Protein AF-A0A964YP89-F1 (afdb_monomer_lite)

Structure (mmCIF, N/CA/C/O backbone):
data_AF-A0A964YP89-F1
#
_entry.id   AF-A0A964YP89-F1
#
loop_
_atom_site.group_PDB
_atom_site.id
_atom_site.type_symbol
_atom_site.label_atom_id
_atom_site.label_alt_id
_atom_site.label_comp_id
_atom_site.label_asym_id
_atom_site.label_entity_id
_atom_site.label_seq_id
_atom_site.pdbx_PDB_ins_code
_atom_site.Cartn_x
_atom_site.Cartn_y
_atom_site.Cartn_z
_atom_site.occupancy
_atom_site.B_iso_or_equiv
_atom_site.auth_seq_id
_atom_site.auth_comp_id
_atom_site.auth_asym_id
_atom_site.auth_atom_id
_atom_site.pdbx_PDB_model_num
ATOM 1 N N . MET A 1 1 ? -27.502 11.536 8.614 1.00 42.97 1 MET A N 1
ATOM 2 C CA . MET A 1 1 ? -26.552 12.278 9.472 1.00 42.97 1 MET A CA 1
ATOM 3 C C . MET A 1 1 ? -25.268 11.453 9.542 1.00 42.97 1 MET A C 1
ATOM 5 O O . MET A 1 1 ? -25.291 10.397 10.160 1.00 42.97 1 MET A O 1
ATOM 9 N N . LEU A 1 2 ? -24.200 11.843 8.836 1.00 48.25 2 LEU A N 1
ATOM 10 C CA . LEU A 1 2 ? -22.896 11.179 8.959 1.00 48.25 2 LEU A CA 1
ATOM 11 C C . LEU A 1 2 ? -22.260 11.692 10.261 1.00 48.25 2 LEU A C 1
ATOM 13 O O . LEU A 1 2 ? -21.886 12.859 10.334 1.00 48.25 2 LEU A O 1
ATOM 17 N N . ARG A 1 3 ? -22.216 10.875 11.319 1.00 58.81 3 ARG A N 1
ATOM 18 C CA . ARG A 1 3 ? -21.391 11.197 12.496 1.00 58.81 3 ARG A CA 1
ATOM 19 C C . ARG A 1 3 ? -19.929 11.058 12.063 1.00 58.81 3 ARG A C 1
ATOM 21 O O . ARG A 1 3 ? -19.616 10.089 11.379 1.00 58.81 3 ARG A O 1
ATOM 28 N N . ALA A 1 4 ? -19.053 11.997 12.416 1.00 60.56 4 ALA A N 1
ATOM 29 C CA . ALA A 1 4 ? -17.613 11.769 12.299 1.00 60.56 4 ALA A CA 1
ATOM 30 C C . ALA A 1 4 ? -17.274 10.575 13.209 1.00 60.56 4 ALA A C 1
ATOM 32 O O . ALA A 1 4 ? -17.484 10.647 14.418 1.00 60.56 4 ALA A O 1
ATOM 33 N N . GLN A 1 5 ? -16.918 9.438 12.609 1.00 61.16 5 GLN A N 1
ATOM 34 C CA . GLN A 1 5 ? -16.786 8.157 13.303 1.00 61.16 5 GLN A CA 1
ATOM 35 C C . GLN A 1 5 ? -15.366 8.002 13.847 1.00 61.16 5 GLN A C 1
ATOM 37 O O . GLN A 1 5 ? -14.486 7.503 13.153 1.00 61.16 5 GLN A O 1
ATOM 42 N N . GLY A 1 6 ? -15.189 8.415 15.099 1.00 72.38 6 GLY A N 1
ATOM 43 C CA . GLY A 1 6 ? -14.106 7.958 15.956 1.00 72.38 6 GLY A CA 1
ATOM 44 C C . GLY A 1 6 ? -12.738 8.628 15.802 1.00 72.38 6 GLY A C 1
ATOM 45 O O . GLY A 1 6 ? -12.393 9.200 14.769 1.00 72.38 6 GLY A O 1
ATOM 46 N N . ASN A 1 7 ? -11.942 8.540 16.868 1.00 88.94 7 ASN A N 1
ATOM 47 C CA . ASN A 1 7 ? -10.541 8.949 16.893 1.00 88.94 7 ASN A CA 1
ATOM 48 C C . ASN A 1 7 ? -9.648 7.842 16.327 1.00 88.94 7 ASN A C 1
ATOM 50 O O . ASN A 1 7 ? -9.879 6.652 16.555 1.00 88.94 7 ASN A O 1
ATOM 54 N N . LEU A 1 8 ? -8.580 8.247 15.637 1.00 95.00 8 LEU A N 1
ATOM 55 C CA . LEU A 1 8 ? -7.529 7.334 15.205 1.00 95.00 8 LEU A CA 1
ATOM 56 C C . LEU A 1 8 ? -6.471 7.215 16.297 1.00 95.00 8 LEU A C 1
ATOM 58 O O . LEU A 1 8 ? -5.774 8.180 16.606 1.00 95.00 8 LEU A O 1
ATOM 62 N N . GLN A 1 9 ? -6.331 6.019 16.861 1.00 96.00 9 GLN A N 1
ATOM 63 C CA . GLN A 1 9 ? -5.249 5.702 17.787 1.00 96.00 9 GLN A CA 1
ATOM 64 C C . GLN A 1 9 ? -4.203 4.872 17.050 1.00 96.00 9 GLN A C 1
ATOM 66 O O . GLN A 1 9 ? -4.540 3.831 16.484 1.00 96.00 9 GLN A O 1
ATOM 71 N N . PHE A 1 10 ? -2.944 5.319 17.059 1.00 97.56 10 PHE A N 1
ATOM 72 C CA . PHE A 1 10 ? -1.828 4.539 16.520 1.00 97.56 10 PHE A CA 1
ATOM 73 C C . PHE A 1 10 ? -1.870 3.111 17.074 1.00 97.56 10 PHE A C 1
ATOM 75 O O . PHE A 1 10 ? -2.010 2.920 18.283 1.00 97.56 10 PHE A O 1
ATOM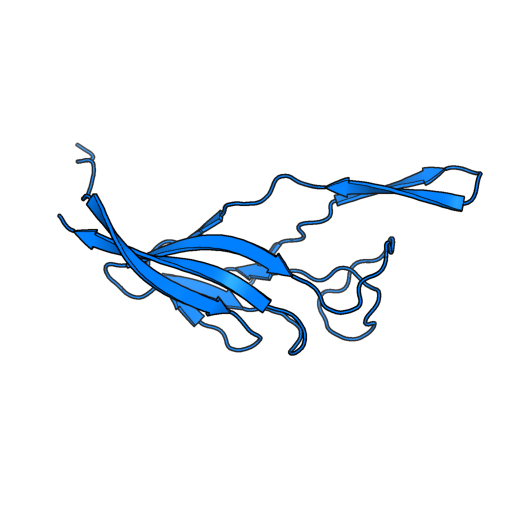 82 N N . ASN A 1 11 ? -1.766 2.125 16.186 1.00 98.31 11 ASN A N 1
ATOM 83 C CA . ASN A 1 11 ? -1.641 0.727 16.568 1.00 98.31 11 ASN A CA 1
ATOM 84 C C . ASN A 1 11 ? -0.204 0.248 16.349 1.00 98.31 11 ASN A C 1
ATOM 86 O O . ASN A 1 11 ? 0.481 -0.122 17.297 1.00 98.31 11 ASN A O 1
ATOM 90 N N . GLN A 1 12 ? 0.253 0.267 15.096 1.00 98.44 12 GLN A N 1
ATOM 91 C CA . GLN A 1 12 ? 1.561 -0.260 14.711 1.00 98.44 12 GLN A CA 1
ATOM 92 C C . GLN A 1 12 ? 1.991 0.230 13.325 1.00 98.44 12 GLN A C 1
ATOM 94 O O . GLN A 1 12 ? 1.205 0.817 12.580 1.00 98.44 12 GLN A O 1
ATOM 99 N N . ILE A 1 13 ? 3.240 -0.070 12.969 1.00 98.25 13 ILE A N 1
ATOM 100 C CA . ILE A 1 13 ? 3.735 0.004 11.592 1.00 98.25 13 ILE A CA 1
ATOM 101 C C . ILE A 1 13 ? 3.593 -1.376 10.948 1.00 98.25 13 ILE A C 1
ATOM 103 O O . ILE A 1 13 ? 3.944 -2.384 11.558 1.00 98.25 13 ILE A O 1
ATOM 107 N N . VAL A 1 14 ? 3.099 -1.416 9.714 1.00 98.06 14 VAL A N 1
ATOM 108 C CA . VAL A 1 14 ? 2.950 -2.629 8.910 1.00 98.06 14 VAL A CA 1
ATOM 109 C C . VAL A 1 14 ? 3.833 -2.515 7.672 1.00 98.06 14 VAL A C 1
ATOM 111 O O . VAL A 1 14 ? 3.749 -1.542 6.920 1.00 98.06 14 VAL A O 1
ATOM 114 N N . THR A 1 15 ? 4.660 -3.534 7.442 1.00 97.50 15 THR A N 1
ATOM 115 C CA . THR A 1 15 ? 5.430 -3.678 6.203 1.00 97.50 15 THR A CA 1
ATOM 116 C C . THR A 1 15 ? 4.641 -4.540 5.231 1.00 97.50 15 THR A C 1
ATOM 118 O O . THR A 1 15 ? 4.439 -5.731 5.466 1.00 97.50 15 THR A O 1
ATOM 121 N N . VAL A 1 16 ? 4.211 -3.947 4.123 1.00 97.50 16 VAL A N 1
ATOM 122 C CA . VAL A 1 16 ? 3.533 -4.674 3.050 1.00 97.50 16 VAL A CA 1
ATOM 123 C C . VAL A 1 16 ? 4.572 -5.223 2.078 1.00 97.50 16 VAL A C 1
ATOM 125 O O . VAL A 1 16 ? 5.432 -4.479 1.610 1.00 97.50 16 VAL A O 1
ATOM 128 N N . ASN A 1 17 ? 4.459 -6.509 1.752 1.00 96.00 17 ASN A N 1
ATOM 129 C CA . ASN A 1 17 ? 5.272 -7.203 0.753 1.00 96.00 17 ASN A CA 1
ATOM 130 C C . ASN A 1 17 ? 4.363 -7.871 -0.297 1.00 96.00 17 ASN A C 1
ATOM 132 O O . ASN A 1 17 ? 3.230 -7.437 -0.508 1.00 96.00 17 ASN A O 1
ATOM 136 N N . THR A 1 18 ? 4.842 -8.915 -0.974 1.00 95.81 18 THR A N 1
ATOM 137 C CA . THR A 1 18 ? 4.091 -9.615 -2.028 1.00 95.81 18 THR A CA 1
ATOM 138 C C . THR A 1 18 ? 2.860 -10.367 -1.529 1.00 95.81 18 THR A C 1
ATOM 140 O O . THR A 1 18 ? 1.972 -10.686 -2.322 1.00 95.81 18 THR A O 1
ATOM 143 N N . THR A 1 19 ? 2.781 -10.645 -0.227 1.00 97.06 19 THR A N 1
ATOM 144 C CA . THR A 1 19 ? 1.607 -11.260 0.392 1.00 97.06 19 THR A CA 1
ATOM 145 C C . THR A 1 19 ? 0.468 -10.250 0.436 1.00 97.06 19 THR A C 1
ATOM 147 O O . THR A 1 19 ? 0.628 -9.154 0.967 1.00 97.06 19 THR A O 1
ATOM 150 N N . SER A 1 20 ? -0.697 -10.629 -0.094 1.00 97.06 20 SER A N 1
ATOM 151 C CA . SER A 1 20 ? -1.899 -9.794 -0.031 1.00 97.06 20 SER A CA 1
ATOM 152 C C . SER A 1 20 ? -2.378 -9.653 1.405 1.00 97.06 20 SER A C 1
ATOM 154 O O . SER A 1 20 ? -2.897 -10.604 1.987 1.00 97.06 20 SER A O 1
ATOM 156 N N . LEU A 1 21 ? -2.220 -8.457 1.964 1.00 98.31 21 LEU A N 1
ATOM 157 C CA . LEU A 1 21 ? -2.746 -8.112 3.276 1.00 98.31 21 LEU A CA 1
ATOM 158 C C . LEU A 1 21 ? -4.095 -7.419 3.119 1.00 98.31 21 LEU A C 1
ATOM 160 O O . LEU A 1 21 ? -4.321 -6.710 2.143 1.00 98.31 21 LEU A O 1
ATOM 164 N N . THR A 1 22 ? -4.990 -7.634 4.080 1.00 98.56 22 THR A N 1
ATOM 165 C CA . THR A 1 22 ? -6.307 -6.988 4.127 1.00 98.56 22 THR A CA 1
ATOM 166 C C . THR A 1 22 ? -6.366 -6.093 5.354 1.00 98.56 22 THR A C 1
ATOM 168 O O . THR A 1 22 ? -5.997 -6.542 6.440 1.00 98.56 22 THR A O 1
ATOM 171 N N . VAL A 1 23 ? -6.852 -4.861 5.202 1.00 98.50 23 VAL A N 1
ATOM 172 C CA . VAL A 1 23 ? -7.079 -3.958 6.337 1.00 98.50 23 VAL A CA 1
ATOM 173 C C . VAL A 1 23 ? -8.130 -4.591 7.263 1.00 98.50 23 VAL A C 1
ATOM 175 O O . VAL A 1 23 ? -9.263 -4.816 6.815 1.00 98.50 23 VAL A O 1
ATOM 178 N N . PRO A 1 24 ? -7.805 -4.894 8.536 1.00 98.19 24 PRO A N 1
ATOM 179 C CA . PRO A 1 24 ? -8.743 -5.568 9.429 1.00 98.19 24 PRO A CA 1
ATOM 180 C C . PRO A 1 24 ? -9.972 -4.711 9.766 1.00 98.19 24 PRO A C 1
ATOM 182 O O . PRO A 1 24 ? -9.946 -3.480 9.700 1.00 98.19 24 PRO A O 1
ATOM 185 N N . ALA A 1 25 ? -11.060 -5.361 10.189 1.00 96.38 25 ALA A N 1
ATOM 186 C CA . ALA A 1 25 ? -12.232 -4.659 10.708 1.00 96.38 25 ALA A CA 1
ATOM 187 C C . ALA A 1 25 ? -11.861 -3.776 11.917 1.00 96.38 25 ALA A C 1
ATOM 189 O O . ALA A 1 25 ? -11.068 -4.174 12.769 1.00 96.38 25 ALA A O 1
ATOM 190 N N . GLY A 1 26 ? -12.432 -2.569 11.986 1.00 94.88 26 GLY A N 1
ATOM 191 C CA . GLY A 1 26 ? -12.121 -1.593 13.041 1.00 94.88 26 GLY A CA 1
ATOM 192 C C . GLY A 1 26 ? -10.747 -0.922 12.909 1.00 94.88 26 GLY A C 1
ATOM 193 O O . GLY A 1 26 ? -10.326 -0.219 13.829 1.00 94.88 26 GLY A O 1
ATOM 194 N N . LYS A 1 27 ? -10.047 -1.123 11.784 1.00 97.12 27 LYS A N 1
ATOM 195 C CA . LYS A 1 27 ? -8.767 -0.478 11.479 1.00 97.12 27 LYS A CA 1
ATOM 196 C C . LYS A 1 27 ? -8.867 0.410 10.244 1.00 97.12 27 LYS A C 1
ATOM 198 O O . LYS A 1 27 ? -9.728 0.229 9.382 1.00 97.12 27 LYS A O 1
ATOM 203 N N . VAL A 1 28 ? -7.932 1.347 10.155 1.00 97.31 28 VAL A N 1
ATOM 204 C CA . VAL A 1 28 ? -7.634 2.116 8.944 1.00 97.31 28 VAL A CA 1
ATOM 205 C C . VAL A 1 28 ? -6.123 2.166 8.767 1.00 97.31 28 VAL A C 1
ATOM 207 O O . VAL A 1 28 ? -5.378 2.241 9.747 1.00 97.31 28 VAL A O 1
ATOM 210 N N . TRP A 1 29 ? -5.664 2.088 7.526 1.00 98.44 29 TRP A N 1
ATOM 211 C CA . TRP A 1 29 ? -4.247 2.110 7.181 1.00 98.44 29 TRP A CA 1
ATOM 212 C C . TRP A 1 29 ? -3.912 3.393 6.430 1.00 98.44 29 TRP A C 1
ATOM 214 O O . TRP A 1 29 ? -4.644 3.797 5.528 1.00 98.44 29 TRP A O 1
ATOM 224 N N . LYS A 1 30 ? -2.788 4.015 6.778 1.00 97.75 30 LYS A N 1
ATOM 225 C CA . LYS A 1 30 ? -2.185 5.116 6.027 1.00 97.75 30 LYS A CA 1
ATOM 226 C C . LYS A 1 30 ? -0.896 4.617 5.391 1.00 97.75 30 LYS A C 1
ATOM 228 O O . LYS A 1 30 ? 0.067 4.324 6.093 1.00 97.75 30 LYS A O 1
ATOM 233 N N . VAL A 1 31 ? -0.887 4.492 4.073 1.00 97.12 31 VAL A N 1
ATOM 234 C CA . VAL A 1 31 ? 0.303 4.136 3.299 1.00 97.12 31 VAL A CA 1
ATOM 235 C C . VAL A 1 31 ? 1.167 5.385 3.182 1.00 97.12 31 VAL A C 1
ATOM 237 O O . VAL A 1 31 ? 0.751 6.365 2.566 1.00 97.12 31 VAL A O 1
ATOM 240 N N . GLU A 1 32 ? 2.346 5.360 3.797 1.00 95.44 32 GLU A N 1
ATOM 241 C CA . GLU A 1 32 ? 3.276 6.497 3.830 1.00 95.44 32 GLU A CA 1
ATOM 242 C C . GLU A 1 32 ? 4.251 6.459 2.660 1.00 95.44 32 GLU A C 1
ATOM 244 O O . GLU A 1 32 ? 4.577 7.488 2.073 1.00 95.44 32 GLU A O 1
ATOM 249 N N . SER A 1 33 ? 4.731 5.265 2.319 1.00 92.69 33 SER A N 1
ATOM 250 C CA . SER A 1 33 ? 5.752 5.101 1.296 1.00 92.69 33 SER A CA 1
ATOM 251 C C . SER A 1 33 ? 5.618 3.778 0.565 1.00 92.69 33 SER A C 1
ATOM 253 O O . SER A 1 33 ? 5.165 2.778 1.121 1.00 92.69 33 SER A O 1
ATOM 255 N N . TYR A 1 34 ? 6.057 3.779 -0.689 1.00 92.19 34 TYR A N 1
ATOM 256 C CA . TYR A 1 34 ? 6.295 2.583 -1.479 1.00 92.19 34 TYR A CA 1
ATOM 257 C C . TYR A 1 34 ? 7.716 2.663 -2.026 1.00 92.19 34 TYR A C 1
ATOM 259 O O . TYR A 1 34 ? 8.072 3.623 -2.709 1.00 92.19 34 TYR A O 1
ATOM 267 N N . LEU A 1 35 ? 8.541 1.686 -1.659 1.00 90.12 35 LEU A N 1
ATOM 268 C CA . LEU A 1 35 ? 9.948 1.636 -2.009 1.00 90.12 35 LEU A CA 1
ATOM 269 C C . LEU A 1 35 ? 10.192 0.478 -2.960 1.00 90.12 35 LEU A C 1
ATOM 271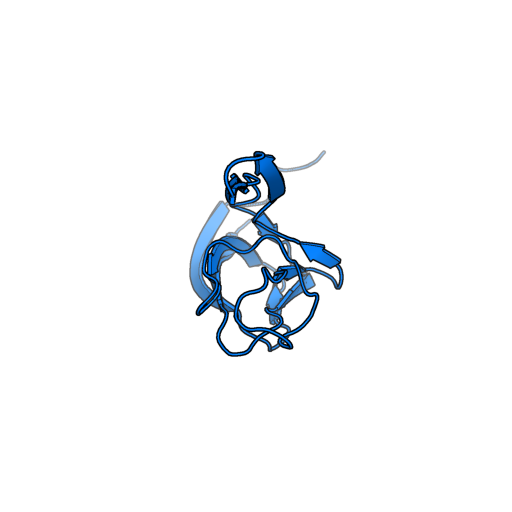 O O . LEU A 1 35 ? 9.823 -0.670 -2.699 1.00 90.12 35 LEU A O 1
ATOM 275 N N . GLN A 1 36 ? 10.869 0.811 -4.049 1.00 88.50 36 GLN A N 1
ATOM 276 C CA . GLN A 1 36 ? 11.284 -0.137 -5.058 1.00 88.50 36 GLN A CA 1
ATOM 277 C C . GLN A 1 36 ? 12.785 -0.375 -4.948 1.00 88.50 36 GLN A C 1
ATOM 279 O O . GLN A 1 36 ? 13.572 0.570 -5.003 1.00 88.50 36 GLN A O 1
ATOM 284 N N . SER A 1 37 ? 13.200 -1.631 -4.812 1.00 85.94 37 SER A N 1
ATOM 285 C CA . SER A 1 37 ? 14.628 -1.958 -4.811 1.00 85.94 37 SER A CA 1
ATOM 286 C C . SER A 1 37 ? 15.199 -1.905 -6.233 1.00 85.94 37 SER A C 1
ATOM 288 O O . SER A 1 37 ? 14.557 -2.381 -7.171 1.00 85.94 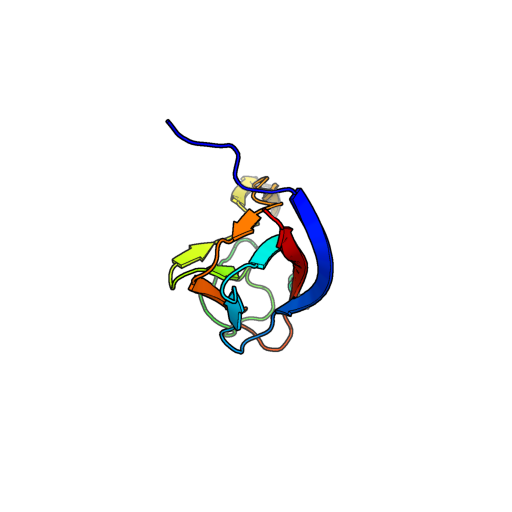37 SER A O 1
ATOM 290 N N . GLN A 1 38 ? 16.408 -1.351 -6.387 1.00 74.62 38 GLN A N 1
ATOM 291 C CA . GLN A 1 38 ? 17.206 -1.333 -7.630 1.00 74.62 38 GLN A CA 1
ATOM 292 C C . GLN A 1 38 ? 16.628 -0.555 -8.823 1.00 74.62 38 GLN A C 1
ATOM 294 O O . GLN A 1 38 ? 17.243 -0.551 -9.886 1.00 74.62 38 GLN A O 1
ATOM 299 N N . VAL A 1 39 ? 15.503 0.144 -8.668 1.00 68.06 39 VAL A N 1
ATOM 300 C CA . VAL A 1 39 ? 14.971 0.985 -9.747 1.00 68.06 39 VAL A CA 1
ATOM 301 C C . VAL A 1 39 ? 15.797 2.269 -9.827 1.00 68.06 39 VAL A C 1
ATOM 303 O O . VAL A 1 39 ? 15.607 3.197 -9.041 1.00 68.06 39 VAL A O 1
ATOM 306 N N . ALA A 1 40 ? 16.760 2.294 -10.752 1.00 63.50 40 ALA A N 1
ATOM 307 C CA . ALA A 1 40 ? 17.369 3.530 -11.240 1.00 63.50 40 ALA A CA 1
ATOM 308 C C . ALA A 1 40 ? 16.341 4.313 -12.082 1.00 63.50 40 ALA A C 1
ATOM 310 O O . ALA A 1 40 ? 15.314 3.756 -12.453 1.00 63.50 40 ALA A O 1
ATOM 311 N N . PHE A 1 41 ? 16.595 5.594 -12.375 1.00 62.28 41 PHE A N 1
ATOM 312 C CA . PHE A 1 41 ? 15.723 6.433 -13.214 1.00 62.28 41 PHE A CA 1
ATOM 313 C C . PHE A 1 41 ? 15.474 5.788 -14.598 1.00 62.28 41 PHE A C 1
ATOM 315 O O . PHE A 1 41 ? 16.250 6.000 -15.531 1.00 62.28 41 PHE A O 1
ATOM 322 N N . ASP A 1 42 ? 14.400 5.006 -14.727 1.00 67.00 42 ASP A N 1
ATOM 32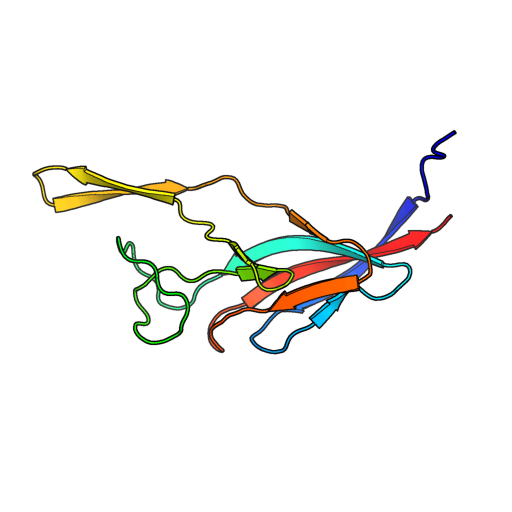3 C CA . ASP A 1 42 ? 14.008 4.264 -15.929 1.00 67.00 42 ASP A CA 1
ATOM 324 C C . ASP A 1 42 ? 12.630 4.746 -16.408 1.00 67.00 42 ASP A C 1
ATOM 326 O O . ASP A 1 42 ? 11.762 5.099 -15.615 1.00 67.00 42 ASP A O 1
ATOM 330 N N . VAL A 1 43 ? 12.437 4.760 -17.726 1.00 68.75 43 VAL A N 1
ATOM 331 C CA . VAL A 1 43 ? 11.218 5.221 -18.414 1.00 68.75 43 VAL A CA 1
ATOM 332 C C . VAL A 1 43 ? 10.109 4.187 -18.492 1.00 68.75 43 VAL A C 1
ATOM 334 O O . VAL A 1 43 ? 9.005 4.500 -18.935 1.00 68.75 43 VAL A O 1
ATOM 337 N N . ASN A 1 44 ? 10.389 2.954 -18.090 1.00 77.12 44 ASN A N 1
ATOM 338 C CA . ASN A 1 44 ? 9.496 1.836 -18.319 1.00 77.12 44 ASN A CA 1
ATOM 339 C C . ASN A 1 44 ? 8.756 1.411 -17.050 1.00 77.12 44 ASN A C 1
ATOM 341 O O . ASN A 1 44 ? 9.295 1.406 -15.941 1.00 77.12 44 ASN A O 1
ATOM 345 N N . TYR A 1 45 ? 7.523 0.953 -17.251 1.00 80.81 45 TYR A N 1
ATOM 346 C CA . TYR A 1 45 ? 6.694 0.347 -16.219 1.00 80.81 45 TYR A CA 1
ATOM 347 C C . TYR A 1 45 ? 6.520 -1.141 -16.485 1.00 80.81 45 TYR A C 1
ATOM 349 O O . TYR A 1 45 ? 6.409 -1.585 -17.626 1.00 80.81 45 TYR A O 1
ATOM 357 N N . SER A 1 46 ? 6.418 -1.923 -15.418 1.00 83.69 46 SER A N 1
ATOM 358 C CA . SER A 1 46 ? 5.987 -3.314 -15.493 1.00 83.69 46 SER A CA 1
ATOM 359 C C . SER A 1 46 ? 4.944 -3.604 -14.431 1.00 83.69 46 SER A C 1
ATOM 361 O O . SER A 1 46 ? 4.991 -3.072 -13.329 1.00 83.69 46 SER A O 1
ATOM 363 N N . ALA A 1 47 ? 3.994 -4.477 -14.749 1.00 83.88 47 ALA A N 1
ATOM 364 C CA . ALA A 1 47 ? 3.058 -5.032 -13.773 1.00 83.88 47 ALA A CA 1
ATOM 365 C C . ALA A 1 47 ? 3.652 -6.244 -13.017 1.00 83.88 47 ALA A C 1
ATOM 367 O O . ALA A 1 47 ? 2.910 -7.013 -12.413 1.00 83.88 47 ALA A O 1
ATOM 368 N N . GLY A 1 48 ? 4.972 -6.452 -13.098 1.00 83.31 48 GLY A N 1
ATOM 369 C CA . GLY A 1 48 ? 5.671 -7.681 -12.713 1.00 83.31 48 GLY A CA 1
ATOM 370 C C . GLY A 1 48 ? 7.111 -7.424 -12.261 1.00 83.31 48 GLY A C 1
ATOM 371 O O . GLY A 1 48 ? 7.543 -6.284 -12.145 1.00 83.31 48 GLY A O 1
ATOM 372 N N . CYS A 1 49 ? 7.869 -8.501 -12.049 1.00 84.31 49 CYS A N 1
ATOM 373 C CA . CYS A 1 49 ? 9.278 -8.456 -11.617 1.00 84.31 49 CYS A CA 1
ATOM 374 C C . CYS A 1 49 ? 10.247 -8.871 -12.722 1.00 84.31 49 CYS A C 1
ATOM 376 O O . CYS A 1 49 ? 11.266 -9.498 -12.456 1.00 84.31 49 CYS A O 1
ATOM 378 N N . ILE A 1 50 ? 9.889 -8.594 -13.976 1.00 80.31 50 ILE A N 1
ATOM 379 C CA . ILE A 1 50 ? 10.627 -9.099 -15.140 1.00 80.31 50 ILE A CA 1
ATOM 380 C C . ILE A 1 50 ? 11.957 -8.351 -15.298 1.00 80.31 50 ILE A C 1
ATOM 382 O O . ILE A 1 50 ? 12.967 -8.954 -15.646 1.00 80.31 50 ILE A O 1
ATOM 386 N N . ASN A 1 51 ? 11.965 -7.048 -15.006 1.00 79.56 51 ASN A N 1
ATOM 387 C CA . ASN A 1 51 ? 13.154 -6.207 -15.053 1.00 79.56 51 ASN A CA 1
ATOM 388 C C . ASN A 1 51 ? 13.245 -5.372 -13.770 1.00 79.56 51 ASN A C 1
ATOM 390 O O . ASN A 1 51 ? 12.317 -4.633 -13.434 1.00 79.56 51 ASN A O 1
ATOM 394 N N . ALA A 1 52 ? 14.369 -5.492 -13.060 1.00 76.19 52 ALA A N 1
ATOM 395 C CA . ALA A 1 52 ? 14.606 -4.777 -11.810 1.00 76.19 52 ALA A CA 1
ATOM 396 C C . ALA A 1 52 ? 14.645 -3.251 -11.990 1.00 76.19 52 ALA A C 1
ATOM 398 O O . ALA A 1 52 ? 14.337 -2.542 -11.034 1.00 76.19 52 ALA A O 1
ATOM 399 N N . ASN A 1 53 ? 14.943 -2.768 -13.201 1.00 79.62 53 ASN A N 1
ATOM 400 C CA . ASN A 1 53 ? 15.022 -1.345 -13.518 1.00 79.62 53 ASN A CA 1
ATOM 401 C C . ASN A 1 53 ? 13.655 -0.706 -13.779 1.00 79.62 53 ASN A C 1
ATOM 403 O O . ASN A 1 53 ? 13.556 0.508 -13.748 1.00 79.62 53 ASN A O 1
ATOM 407 N N . TYR A 1 54 ? 12.591 -1.475 -14.027 1.00 83.12 54 TYR A N 1
ATOM 408 C CA . TYR A 1 54 ? 11.296 -0.881 -14.372 1.00 83.12 54 TYR A CA 1
ATOM 409 C C . TYR A 1 54 ? 10.539 -0.449 -13.119 1.00 83.12 54 TYR A C 1
ATOM 411 O O . TYR A 1 54 ? 10.549 -1.144 -12.099 1.00 83.12 54 TYR A O 1
ATOM 419 N N . HIS A 1 55 ? 9.810 0.662 -13.216 1.00 85.12 55 HIS A N 1
ATOM 420 C CA . HIS A 1 55 ? 8.856 1.070 -12.194 1.00 85.12 55 HIS A CA 1
ATOM 421 C C . HIS A 1 55 ? 7.715 0.048 -12.093 1.00 85.12 55 HIS A C 1
ATOM 423 O O . HIS A 1 55 ? 7.261 -0.532 -13.082 1.00 85.12 55 HIS A O 1
ATOM 429 N N . ARG A 1 56 ? 7.254 -0.204 -10.873 1.00 88.50 56 ARG A N 1
ATOM 430 C CA . ARG A 1 56 ? 6.325 -1.281 -10.520 1.00 88.50 56 ARG A CA 1
ATOM 431 C C . ARG A 1 56 ? 5.183 -0.682 -9.713 1.00 88.50 56 ARG A C 1
ATOM 433 O O . ARG A 1 56 ? 5.379 0.354 -9.078 1.00 88.50 56 ARG A O 1
ATOM 440 N N . PRO A 1 57 ? 3.984 -1.271 -9.763 1.00 90.69 57 PRO A N 1
ATOM 441 C CA . PRO A 1 57 ? 2.862 -0.730 -9.034 1.00 90.69 57 PRO A CA 1
ATOM 442 C C . PRO A 1 57 ? 2.834 -1.252 -7.598 1.00 90.69 57 PRO A C 1
ATOM 444 O O . PRO A 1 57 ? 3.229 -2.387 -7.315 1.00 90.69 57 PRO A O 1
ATOM 447 N N . LEU A 1 58 ? 2.239 -0.460 -6.713 1.00 93.56 58 LEU A N 1
ATOM 448 C CA . LEU A 1 58 ? 1.570 -1.008 -5.538 1.00 93.56 58 LEU A CA 1
ATOM 449 C C . LEU A 1 58 ? 0.188 -1.487 -5.983 1.00 93.56 58 LEU A C 1
ATOM 451 O O . LEU A 1 58 ? -0.531 -0.756 -6.671 1.00 93.56 58 LEU A O 1
ATOM 455 N N . VAL A 1 59 ? -0.185 -2.707 -5.613 1.00 95.75 59 VAL A N 1
ATOM 456 C CA . VAL A 1 59 ? -1.491 -3.260 -5.972 1.00 95.75 59 VAL A CA 1
ATOM 457 C C . VAL A 1 59 ? -2.441 -3.030 -4.814 1.00 95.75 59 VAL A C 1
ATOM 459 O O . VAL A 1 59 ? -2.200 -3.542 -3.722 1.00 95.75 59 VAL A O 1
ATOM 462 N N . ILE A 1 60 ? -3.519 -2.285 -5.058 1.00 96.62 60 ILE A N 1
ATOM 463 C CA . ILE A 1 60 ? -4.585 -2.040 -4.082 1.00 96.62 60 ILE A CA 1
ATOM 464 C C . ILE A 1 60 ? -5.907 -2.490 -4.702 1.00 96.62 60 I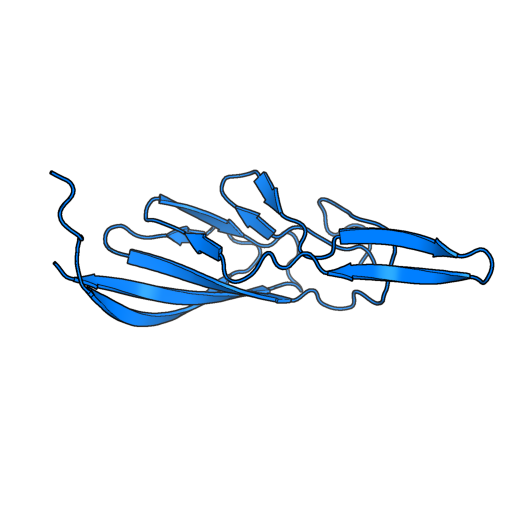LE A C 1
ATOM 466 O O . ILE A 1 60 ? -6.274 -2.020 -5.779 1.00 96.62 60 ILE A O 1
ATOM 470 N N . ASN A 1 61 ? -6.623 -3.408 -4.047 1.00 97.19 61 ASN A N 1
ATOM 471 C CA . ASN A 1 61 ? -7.892 -3.970 -4.536 1.00 97.19 61 ASN A CA 1
ATOM 472 C C . ASN A 1 61 ? -7.815 -4.455 -5.999 1.00 97.19 61 ASN A C 1
ATOM 474 O O . ASN A 1 61 ? -8.691 -4.161 -6.809 1.00 97.19 61 ASN A O 1
ATOM 478 N N . ASN A 1 62 ? -6.733 -5.161 -6.345 1.00 95.06 62 ASN A N 1
ATOM 479 C CA . ASN A 1 62 ? -6.404 -5.636 -7.698 1.00 95.06 62 ASN A CA 1
ATOM 480 C C . ASN A 1 62 ? -6.174 -4.550 -8.768 1.00 95.06 62 ASN A C 1
ATOM 482 O O . ASN A 1 62 ? -6.013 -4.887 -9.939 1.00 95.06 62 ASN A O 1
ATOM 486 N N . ASN A 1 63 ? -6.091 -3.273 -8.389 1.00 94.00 63 ASN A N 1
ATOM 487 C CA . ASN A 1 63 ? -5.716 -2.185 -9.289 1.00 94.00 63 ASN A CA 1
ATOM 488 C C . ASN A 1 63 ? -4.241 -1.812 -9.109 1.00 94.00 63 ASN A C 1
ATOM 490 O O . ASN A 1 63 ? -3.726 -1.797 -7.989 1.00 94.00 63 ASN A O 1
ATOM 494 N N . ASN A 1 64 ? -3.575 -1.485 -10.216 1.00 92.19 64 ASN A N 1
ATOM 495 C CA . ASN A 1 64 ? -2.171 -1.083 -10.235 1.00 92.19 64 ASN A CA 1
ATOM 496 C C . ASN A 1 64 ? -2.041 0.434 -10.052 1.00 92.19 64 ASN A C 1
ATOM 498 O O . ASN A 1 64 ? -2.529 1.195 -10.886 1.00 92.19 64 ASN A O 1
ATOM 502 N N . TYR A 1 65 ? -1.330 0.862 -9.008 1.00 90.12 65 TYR A N 1
ATOM 503 C CA . TYR A 1 65 ? -1.008 2.267 -8.758 1.00 90.12 65 TYR A CA 1
ATOM 504 C C . TYR A 1 65 ? 0.490 2.506 -8.929 1.00 90.12 65 TYR A C 1
ATOM 506 O O . TYR A 1 65 ? 1.305 1.922 -8.214 1.00 90.12 65 TYR A O 1
ATOM 514 N N . TYR A 1 66 ? 0.848 3.376 -9.871 1.00 86.25 66 TYR A N 1
ATOM 515 C CA . TYR A 1 66 ? 2.227 3.774 -10.142 1.00 86.25 66 TYR A CA 1
ATO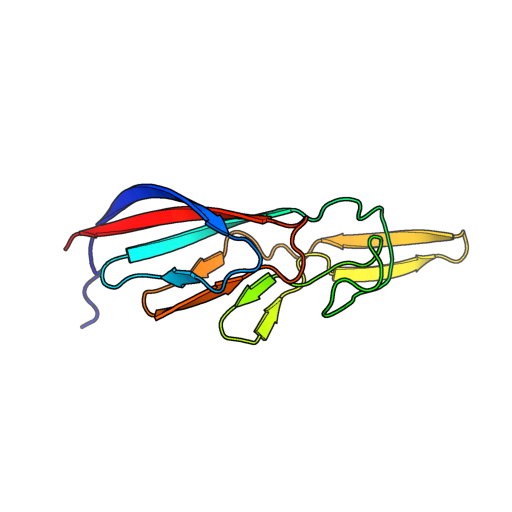M 516 C C . TYR A 1 66 ? 2.502 5.140 -9.505 1.00 86.25 66 TYR A C 1
ATOM 518 O O . TYR A 1 66 ? 1.774 6.096 -9.750 1.00 86.25 66 TYR A O 1
ATOM 526 N N . PHE A 1 67 ? 3.553 5.223 -8.687 1.00 79.88 67 PHE A N 1
ATOM 527 C CA . PHE A 1 67 ? 3.903 6.432 -7.915 1.00 79.88 67 PHE A CA 1
ATOM 528 C C . PHE A 1 67 ? 4.918 7.331 -8.634 1.00 79.88 67 PHE A C 1
ATOM 530 O O . PHE A 1 67 ? 5.216 8.441 -8.199 1.00 79.88 67 PHE A O 1
ATOM 537 N N . PHE A 1 68 ? 5.420 6.854 -9.768 1.00 73.50 68 PHE A N 1
ATOM 538 C CA . PHE A 1 68 ? 6.255 7.588 -10.703 1.00 73.50 68 PHE A CA 1
ATOM 539 C C . PHE A 1 68 ? 5.403 7.805 -11.948 1.00 73.50 68 PHE A C 1
ATOM 541 O O . PHE A 1 68 ? 4.764 6.867 -12.421 1.00 73.50 68 PHE A O 1
ATOM 548 N N . GLY A 1 69 ? 5.321 9.035 -12.434 1.00 64.06 69 GLY A N 1
ATOM 549 C CA . GLY A 1 69 ? 4.507 9.439 -13.576 1.00 64.06 69 GLY A CA 1
ATOM 550 C C . GLY A 1 69 ? 5.310 9.558 -14.870 1.00 64.06 69 GLY A C 1
ATOM 551 O O . GLY A 1 69 ? 6.532 9.418 -14.884 1.00 64.06 69 GLY A O 1
ATOM 552 N N . ASN A 1 70 ? 4.582 9.836 -15.955 1.00 56.28 70 ASN A N 1
ATOM 553 C CA . ASN A 1 70 ? 5.099 9.852 -17.323 1.00 56.28 70 ASN A CA 1
ATOM 554 C C . ASN A 1 70 ? 6.381 10.669 -17.478 1.00 56.28 70 ASN A C 1
ATOM 556 O O . ASN A 1 70 ? 6.494 11.793 -16.983 1.00 56.28 70 ASN A O 1
ATOM 560 N N . MET A 1 71 ? 7.311 10.108 -18.244 1.00 60.50 71 MET A N 1
ATOM 561 C CA . MET A 1 71 ? 8.575 10.751 -18.543 1.00 60.50 71 MET A CA 1
ATOM 562 C C . MET A 1 71 ? 8.528 11.507 -19.861 1.00 60.50 71 MET A C 1
ATOM 564 O O . MET A 1 71 ? 8.142 10.944 -20.882 1.00 60.50 71 MET A O 1
ATOM 568 N N . ALA A 1 72 ? 8.954 12.771 -19.856 1.00 57.50 72 ALA A N 1
ATOM 569 C CA . ALA A 1 72 ? 9.284 13.464 -21.096 1.00 57.50 72 ALA A CA 1
ATOM 570 C C . ALA A 1 72 ? 10.724 13.103 -21.479 1.00 57.50 72 ALA A C 1
ATOM 572 O O . ALA A 1 72 ? 11.647 13.288 -20.681 1.00 57.50 72 ALA A O 1
ATOM 573 N N . THR A 1 73 ? 10.923 12.586 -22.690 1.00 57.66 73 THR A N 1
ATOM 574 C CA . THR A 1 73 ? 12.254 12.391 -23.268 1.00 57.66 73 THR A CA 1
ATOM 575 C C . THR A 1 73 ? 12.690 13.686 -23.942 1.00 57.66 73 THR A C 1
ATOM 577 O O . THR A 1 73 ? 12.060 14.155 -24.891 1.00 57.66 73 THR A O 1
ATOM 580 N N . ALA A 1 74 ? 13.768 14.300 -23.451 1.00 59.75 74 ALA A N 1
ATOM 581 C CA . ALA A 1 74 ? 14.421 15.370 -24.196 1.00 59.75 74 ALA A CA 1
ATOM 582 C C . ALA A 1 74 ? 15.396 14.777 -25.216 1.00 59.75 74 ALA A C 1
ATOM 584 O O . ALA A 1 74 ? 16.004 13.730 -24.993 1.00 59.75 74 ALA A O 1
ATOM 585 N N . ASN A 1 75 ? 15.604 15.498 -26.318 1.00 63.81 75 ASN A N 1
ATOM 586 C CA . ASN A 1 75 ? 16.478 15.100 -27.428 1.00 63.81 75 ASN A CA 1
ATOM 587 C C . ASN A 1 75 ? 17.966 14.908 -27.032 1.00 63.81 75 ASN A C 1
ATOM 589 O O . ASN A 1 75 ? 18.779 14.514 -27.858 1.00 63.81 75 ASN A O 1
ATOM 593 N N . SER A 1 76 ? 18.332 15.201 -25.779 1.00 64.12 76 SER A N 1
ATOM 594 C CA . SER A 1 76 ? 19.677 15.085 -25.203 1.00 64.12 76 SER A CA 1
ATOM 595 C C . SER A 1 76 ? 19.892 13.837 -24.329 1.00 64.12 76 SER A C 1
ATOM 597 O O . SER A 1 76 ? 20.897 13.759 -23.628 1.00 64.12 76 SER A O 1
ATOM 599 N N . GLY A 1 77 ? 18.967 12.867 -24.325 1.00 60.97 77 GLY A N 1
ATOM 600 C CA . GLY A 1 77 ? 19.067 11.669 -23.474 1.00 60.97 77 GLY A CA 1
ATOM 601 C C . GLY A 1 77 ? 18.747 11.926 -21.995 1.00 60.97 77 GLY A C 1
ATOM 602 O O . GLY A 1 77 ? 18.916 11.038 -21.161 1.00 60.97 77 GLY A O 1
ATOM 603 N N . ALA A 1 78 ? 18.272 13.131 -21.663 1.00 60.47 78 ALA A N 1
ATOM 604 C CA . ALA A 1 78 ? 17.756 13.456 -20.343 1.00 60.47 78 ALA A CA 1
ATOM 605 C C . ALA A 1 78 ? 16.324 12.922 -20.181 1.00 60.47 78 ALA A C 1
ATOM 607 O O . ALA A 1 78 ? 15.441 13.154 -21.012 1.00 60.47 78 ALA A O 1
ATOM 608 N N . ASN A 1 79 ? 16.131 12.213 -19.077 1.00 60.94 79 ASN A N 1
ATOM 609 C CA . ASN A 1 79 ? 14.937 11.476 -18.705 1.00 60.94 79 ASN A CA 1
ATOM 610 C C . ASN A 1 79 ? 14.242 12.231 -17.560 1.00 60.94 79 ASN A C 1
ATOM 612 O O . ASN A 1 79 ? 14.748 12.240 -16.439 1.00 60.94 79 ASN A O 1
ATOM 616 N N . TYR A 1 80 ? 13.111 12.891 -17.826 1.00 58.72 80 TYR A N 1
ATOM 617 C CA . TYR A 1 80 ? 12.394 13.672 -16.809 1.00 58.72 80 TYR A CA 1
ATOM 618 C C . TYR A 1 80 ? 11.221 12.881 -16.243 1.00 58.72 80 TYR A C 1
ATOM 620 O O . TYR A 1 80 ? 10.185 12.828 -16.887 1.00 58.72 80 TYR A O 1
ATOM 628 N N . VAL A 1 81 ? 11.348 12.300 -15.047 1.00 62.38 81 VAL A N 1
ATOM 629 C CA . VAL A 1 81 ? 10.219 11.674 -14.326 1.00 62.38 81 VAL A CA 1
ATOM 630 C C . VAL A 1 81 ? 9.373 12.757 -13.672 1.00 62.38 81 VAL A C 1
ATOM 632 O O . VAL A 1 81 ? 9.896 13.554 -12.894 1.00 62.38 81 VAL A O 1
ATOM 635 N N . THR A 1 82 ? 8.063 12.778 -13.929 1.00 59.53 82 THR A N 1
ATOM 636 C CA . THR A 1 82 ? 7.147 13.512 -13.047 1.00 59.53 82 THR A CA 1
ATOM 637 C C . THR A 1 82 ? 6.785 12.606 -11.879 1.00 59.53 82 THR A C 1
ATOM 639 O O . THR A 1 82 ? 6.289 11.506 -12.078 1.00 59.53 82 THR A O 1
ATOM 642 N N . THR A 1 83 ? 7.062 13.004 -10.643 1.00 59.44 83 THR A N 1
ATOM 643 C CA . THR A 1 83 ? 6.557 12.265 -9.483 1.00 59.44 83 THR A CA 1
ATOM 644 C C . THR A 1 83 ? 5.089 12.627 -9.284 1.00 59.44 83 THR A C 1
ATOM 646 O O . THR A 1 83 ? 4.741 13.785 -9.052 1.00 59.44 83 THR A O 1
ATOM 649 N N . GLY A 1 84 ? 4.199 11.640 -9.398 1.00 62.84 84 GLY A N 1
ATOM 650 C CA . GLY A 1 84 ? 2.810 11.823 -8.992 1.00 62.84 84 GLY A CA 1
ATOM 651 C C . GLY A 1 84 ? 2.761 11.906 -7.470 1.00 62.84 84 GLY A C 1
ATOM 652 O O . GLY A 1 84 ? 3.243 10.996 -6.791 1.00 62.84 84 GLY A O 1
ATOM 653 N N . ASN A 1 85 ? 2.202 12.983 -6.908 1.00 60.81 85 ASN A N 1
ATOM 654 C CA . ASN A 1 85 ? 1.973 13.068 -5.465 1.00 60.81 85 ASN A CA 1
ATOM 655 C C . ASN A 1 85 ? 0.786 12.171 -5.081 1.00 60.81 85 ASN A C 1
ATOM 657 O O . ASN A 1 85 ? -0.343 12.621 -4.905 1.00 60.81 85 ASN A O 1
ATOM 661 N N . THR A 1 86 ? 1.057 10.871 -5.054 1.00 80.88 86 THR A N 1
ATOM 662 C CA . THR A 1 86 ? 0.073 9.811 -4.819 1.00 80.88 86 THR A CA 1
ATOM 663 C C . THR A 1 86 ? 0.110 9.300 -3.382 1.00 80.88 86 THR A C 1
ATOM 665 O O . THR A 1 86 ? -0.660 8.410 -3.053 1.00 80.88 86 THR A O 1
ATOM 668 N N . LEU A 1 87 ? 0.993 9.838 -2.531 1.00 88.62 87 LEU A N 1
ATOM 669 C CA . LEU A 1 87 ? 1.141 9.455 -1.127 1.00 88.62 87 LEU A CA 1
ATOM 670 C C . LEU A 1 87 ? 0.967 10.680 -0.214 1.00 88.62 87 LEU A C 1
ATOM 672 O O . LEU A 1 87 ? 1.430 11.764 -0.559 1.00 88.62 87 LEU A O 1
ATOM 676 N N . PRO A 1 88 ? 0.346 10.526 0.965 1.00 92.44 88 PRO A N 1
ATOM 677 C CA . PRO A 1 88 ? -0.139 9.265 1.522 1.00 92.44 88 PRO A CA 1
ATOM 678 C C . PRO A 1 88 ? -1.449 8.775 0.878 1.00 92.44 88 PRO A C 1
ATOM 680 O O . PRO A 1 88 ? -2.255 9.575 0.408 1.00 92.44 88 PRO A O 1
ATOM 683 N N . VAL A 1 89 ? -1.689 7.459 0.923 1.00 93.00 89 VAL A N 1
ATOM 684 C CA . VAL A 1 89 ? -2.987 6.838 0.576 1.00 93.00 89 VAL A CA 1
ATOM 685 C C . VAL A 1 89 ? -3.636 6.291 1.841 1.00 93.00 89 VAL A C 1
ATOM 687 O O . VAL A 1 89 ? -2.962 5.687 2.670 1.00 93.00 89 VAL A O 1
ATOM 690 N N . TRP A 1 90 ? -4.949 6.458 1.980 1.00 96.06 90 TRP A N 1
ATOM 691 C CA . TRP A 1 90 ? -5.717 5.880 3.082 1.00 96.06 90 TRP A CA 1
ATOM 692 C C . TRP A 1 90 ? -6.527 4.678 2.604 1.00 96.06 90 TRP A C 1
ATOM 694 O O . TRP A 1 90 ? -7.263 4.784 1.624 1.00 96.06 90 TRP A O 1
ATOM 704 N N . LEU A 1 91 ? -6.405 3.558 3.314 1.00 97.19 91 LEU A N 1
ATOM 705 C CA . LEU A 1 91 ? -7.127 2.316 3.051 1.00 97.19 91 LEU A CA 1
ATOM 706 C C . LEU A 1 91 ? -8.073 2.015 4.213 1.00 97.19 91 LEU A C 1
ATOM 708 O O . LEU A 1 91 ? -7.676 2.058 5.381 1.00 97.19 91 LEU A O 1
ATOM 712 N N . LYS A 1 92 ? -9.328 1.706 3.893 1.00 96.38 92 LYS A N 1
ATOM 713 C CA . LYS A 1 92 ? -10.368 1.361 4.872 1.00 96.38 92 LYS A CA 1
ATOM 714 C C . LYS A 1 92 ? -10.422 -0.149 5.092 1.00 96.38 92 LYS A C 1
ATOM 716 O O . LYS A 1 92 ? -9.913 -0.920 4.284 1.00 96.38 92 LYS A O 1
ATOM 721 N N . ALA A 1 93 ? -11.091 -0.570 6.165 1.00 97.50 93 ALA A N 1
ATOM 722 C CA . ALA A 1 93 ? -11.357 -1.981 6.439 1.00 97.50 93 ALA A CA 1
ATOM 723 C C . ALA A 1 93 ? -11.884 -2.723 5.195 1.00 97.50 93 ALA A C 1
ATOM 725 O O . ALA A 1 93 ? -12.814 -2.257 4.532 1.00 97.50 93 ALA A O 1
ATOM 726 N N . GLY A 1 94 ? -11.288 -3.881 4.905 1.00 98.06 94 GLY A N 1
ATOM 727 C CA . GLY A 1 94 ? -11.595 -4.707 3.736 1.00 98.06 94 GLY A CA 1
ATOM 728 C C . GLY A 1 94 ? -10.767 -4.404 2.484 1.00 98.06 94 GLY A C 1
ATOM 729 O O . GLY A 1 94 ? -10.708 -5.265 1.608 1.00 98.06 94 GLY A O 1
ATOM 730 N N . ASP A 1 95 ? -10.091 -3.252 2.400 1.00 98.50 95 ASP A N 1
ATOM 731 C CA . ASP A 1 95 ? -9.157 -2.997 1.302 1.00 98.50 95 ASP A CA 1
ATOM 732 C C . ASP A 1 95 ? -7.969 -3.966 1.377 1.00 98.50 95 ASP A C 1
ATOM 734 O O . ASP A 1 95 ? -7.476 -4.299 2.459 1.00 98.50 95 ASP A O 1
ATOM 738 N N . GLN A 1 96 ? -7.500 -4.412 0.216 1.00 98.50 96 GLN A N 1
ATOM 739 C CA . GLN A 1 96 ? -6.363 -5.313 0.074 1.00 98.50 96 GLN A CA 1
ATOM 740 C C . GLN A 1 96 ? -5.177 -4.593 -0.548 1.00 98.50 96 GLN A C 1
ATOM 742 O O . GLN A 1 96 ? -5.351 -3.828 -1.494 1.00 98.50 96 GLN A O 1
ATOM 747 N N . ILE A 1 97 ? -3.972 -4.873 -0.057 1.00 98.31 97 ILE A N 1
ATOM 748 C CA . ILE A 1 97 ? -2.728 -4.264 -0.530 1.00 98.31 97 ILE A CA 1
ATOM 749 C C . ILE A 1 97 ? -1.604 -5.303 -0.616 1.00 98.31 97 ILE A C 1
ATOM 751 O O . ILE A 1 97 ? -1.459 -6.156 0.262 1.00 98.31 97 ILE A O 1
ATOM 755 N N . ARG A 1 98 ? -0.792 -5.219 -1.674 1.00 97.56 98 ARG A N 1
ATOM 756 C CA . ARG A 1 98 ? 0.469 -5.963 -1.824 1.00 97.56 98 ARG A CA 1
ATOM 757 C C . ARG A 1 98 ? 1.438 -5.257 -2.757 1.00 97.56 98 ARG A C 1
ATOM 759 O O . ARG A 1 98 ? 1.026 -4.520 -3.655 1.00 97.56 98 ARG A O 1
ATOM 766 N N . THR A 1 99 ? 2.720 -5.561 -2.611 1.00 95.38 99 THR A N 1
ATOM 767 C CA . THR A 1 99 ? 3.707 -5.299 -3.661 1.00 95.38 99 THR A CA 1
ATOM 768 C C . THR A 1 99 ? 3.662 -6.397 -4.725 1.00 95.38 99 THR A C 1
ATOM 770 O O . THR A 1 99 ? 3.048 -7.457 -4.555 1.00 95.38 99 THR A O 1
ATOM 773 N N . VAL A 1 100 ? 4.283 -6.135 -5.872 1.00 93.56 100 VAL A N 1
ATOM 774 C CA . VAL A 1 100 ? 4.427 -7.140 -6.934 1.00 93.56 100 VAL A CA 1
ATOM 775 C C . VAL A 1 100 ? 5.716 -7.942 -6.772 1.00 93.56 100 VAL A C 1
ATOM 777 O O . VAL A 1 100 ? 5.722 -9.137 -7.060 1.00 93.56 100 VAL A O 1
ATOM 780 N N . CYS A 1 101 ? 6.782 -7.315 -6.269 1.00 91.62 101 CYS A N 1
ATOM 781 C CA . CYS A 1 101 ? 8.102 -7.927 -6.144 1.00 91.62 101 CYS A CA 1
ATOM 782 C C . CYS A 1 101 ? 8.540 -8.094 -4.701 1.00 91.62 101 CYS A C 1
ATOM 784 O O . CYS A 1 101 ? 8.302 -7.228 -3.864 1.00 91.62 101 CYS A O 1
ATOM 786 N N . SER A 1 102 ? 9.212 -9.213 -4.427 1.00 91.19 102 SER A N 1
ATOM 787 C CA . SER A 1 102 ? 9.678 -9.582 -3.086 1.00 91.19 102 SER A CA 1
ATOM 788 C C . SER A 1 102 ? 10.743 -8.636 -2.535 1.00 91.19 102 SER A C 1
ATOM 790 O O . SER A 1 102 ? 10.918 -8.562 -1.324 1.00 91.19 102 SER A O 1
ATOM 792 N N . SER A 1 103 ? 11.443 -7.918 -3.412 1.00 90.50 103 SER A N 1
ATOM 793 C CA . SER A 1 103 ? 12.428 -6.900 -3.056 1.00 90.50 103 SER A CA 1
ATOM 794 C C . SER A 1 103 ? 11.819 -5.519 -2.788 1.00 90.50 103 SER A C 1
ATOM 796 O O . SER A 1 103 ? 12.528 -4.637 -2.309 1.00 90.50 103 SER A O 1
ATOM 798 N N . ASP A 1 104 ? 10.531 -5.324 -3.079 1.00 92.38 104 ASP A N 1
ATOM 799 C CA . ASP A 1 104 ? 9.812 -4.081 -2.810 1.00 92.38 104 ASP A CA 1
ATOM 800 C C . ASP A 1 104 ? 9.055 -4.168 -1.492 1.00 92.38 104 ASP A C 1
ATOM 802 O O . ASP A 1 104 ? 8.585 -5.238 -1.098 1.00 92.38 104 ASP A O 1
ATOM 806 N N . PHE A 1 105 ? 8.826 -3.015 -0.870 1.00 95.00 105 PHE A N 1
ATOM 807 C CA . PHE A 1 105 ? 7.922 -2.931 0.268 1.00 95.00 105 PHE A CA 1
ATOM 808 C C . PHE A 1 105 ? 7.179 -1.597 0.310 1.00 95.00 105 PHE A C 1
ATOM 810 O O . PHE A 1 105 ? 7.654 -0.586 -0.208 1.00 95.00 105 PHE A O 1
ATOM 817 N N . ALA A 1 106 ? 6.015 -1.589 0.956 1.00 95.62 106 ALA A N 1
ATOM 818 C CA . ALA A 1 106 ? 5.349 -0.354 1.359 1.00 95.62 106 ALA A CA 1
ATOM 819 C C . ALA A 1 106 ? 5.323 -0.235 2.885 1.00 95.62 106 ALA A C 1
ATOM 821 O O . ALA A 1 106 ? 5.110 -1.228 3.585 1.00 95.62 106 ALA A O 1
ATOM 822 N N . SER A 1 107 ? 5.551 0.979 3.385 1.00 97.12 107 SER A N 1
ATOM 823 C CA . SER A 1 107 ? 5.450 1.304 4.807 1.00 97.12 107 SER A CA 1
ATOM 824 C C . SER A 1 107 ? 4.071 1.877 5.100 1.00 97.12 107 SER A C 1
ATOM 826 O O . SER A 1 107 ? 3.633 2.837 4.457 1.00 97.12 107 SER A O 1
ATOM 828 N N . VAL A 1 108 ? 3.384 1.278 6.067 1.00 98.19 108 VAL A N 1
ATOM 829 C CA . VAL A 1 108 ? 2.006 1.613 6.416 1.00 98.19 108 VAL A CA 1
ATOM 830 C C . VAL A 1 108 ? 1.903 1.870 7.912 1.00 98.19 108 VAL A C 1
ATOM 832 O O . VAL A 1 108 ? 2.451 1.119 8.714 1.00 98.19 108 VAL A O 1
ATOM 835 N N . ILE A 1 109 ? 1.163 2.904 8.297 1.00 98.56 109 ILE A N 1
ATOM 836 C CA . ILE A 1 109 ? 0.752 3.127 9.682 1.00 98.56 109 ILE A CA 1
ATOM 837 C C . ILE A 1 109 ? -0.666 2.584 9.849 1.00 98.56 109 ILE A C 1
ATOM 839 O O . ILE A 1 109 ? -1.590 3.027 9.164 1.00 98.56 109 ILE A O 1
ATOM 843 N N . GLU A 1 110 ? -0.849 1.629 10.756 1.00 98.50 110 GLU A N 1
ATOM 844 C CA . GLU A 1 110 ? -2.164 1.116 11.130 1.00 98.50 110 GLU A CA 1
ATOM 845 C C . GLU A 1 110 ? -2.710 1.878 12.340 1.00 98.50 110 GLU A C 1
ATOM 847 O O . GLU A 1 110 ? -2.020 2.064 13.347 1.00 98.50 110 GLU A O 1
ATOM 852 N N . PHE A 1 111 ? -3.986 2.250 12.264 1.00 98.38 111 PHE A N 1
ATOM 853 C CA . PHE A 1 111 ? -4.725 2.880 13.349 1.00 98.38 111 PHE A CA 1
ATOM 854 C C . PHE A 1 111 ? -5.925 2.032 13.767 1.00 98.38 111 PHE A C 1
ATOM 856 O O . PHE A 1 111 ? -6.590 1.413 12.934 1.00 98.38 111 PHE A O 1
ATOM 863 N N . ASN A 1 112 ? -6.238 2.067 15.060 1.00 96.69 112 ASN A N 1
ATOM 864 C CA . ASN A 1 112 ? -7.548 1.698 15.584 1.00 96.69 112 ASN A CA 1
ATOM 865 C C . ASN A 1 112 ? -8.547 2.817 15.294 1.00 96.69 112 ASN A C 1
ATOM 867 O O . ASN A 1 112 ? -8.228 3.985 15.519 1.00 96.69 112 ASN A O 1
ATOM 871 N N . VAL A 1 113 ? -9.760 2.456 14.878 1.00 93.81 113 VAL A N 1
ATOM 872 C CA . VAL A 1 113 ? -10.908 3.369 14.861 1.00 93.81 113 VAL A CA 1
ATOM 873 C C . VAL A 1 113 ? -11.640 3.221 16.194 1.00 93.81 113 VAL A C 1
ATOM 875 O O . VAL A 1 113 ? -12.281 2.200 16.441 1.00 93.81 113 VAL A O 1
ATOM 878 N N . VAL A 1 114 ? -11.511 4.216 17.070 1.00 89.81 114 VAL A N 1
ATOM 879 C CA . VAL A 1 114 ? -12.133 4.226 18.404 1.00 89.81 114 VAL A CA 1
ATOM 880 C C . VAL A 1 114 ? -13.357 5.143 18.365 1.00 89.81 114 VAL A C 1
ATOM 882 O O . VAL A 1 114 ? -13.156 6.303 18.026 1.00 89.81 114 VAL A O 1
ATOM 885 N N . PRO A 1 115 ? -14.582 4.670 18.668 1.00 85.69 115 PRO A N 1
ATOM 886 C CA . PRO A 1 115 ? -15.814 5.466 18.592 1.00 85.69 115 PRO A CA 1
ATOM 887 C C . PRO A 1 115 ? -15.785 6.817 19.312 1.00 85.69 115 PRO A C 1
ATOM 889 O O . PRO A 1 115 ? -15.127 6.919 20.372 1.00 85.69 115 PRO A O 1
#

pLDDT: mean 84.63, std 14.94, range [42.97, 98.56]

Foldseek 3Di:
DDDPFADWDWDDKDKAAADKDFAAPQKKKWFADKDQPPQDLDQAADCAPPDSNHFYAKAKQNDGDTQWDHWDQDPVRDTDIDGDPPPTDMDDGGMIIHGRDRRIIIIMTMTGGHD

Radius of gyration: 16.51 Å; chains: 1; bounding box: 46×27×46 Å

Sequence (115 aa):
MLRAQGNLQFNQIVTVNTTSLTVPAGKVWKVESYLQSQVAFDVNYSAGCINANYHRPLVINNNNYYFFGNMATANSGANYVTTGNTLPVWLKAGDQIRTVCSSDFASVIEFNVVP

Secondary structure (DSSP, 8-state):
------EEEEEEEEEE-SS-EEPPTTEEEEEEEEE-SS--S-S-B-SSSS-TTSB-PEEETTEEE-SEEEEEEPTTS-EEEEEP---SEEEETT-EEE-SSTT-EEEEEEEEEE-